Protein AF-A0A6B3ERS4-F1 (afdb_monomer_lite)

pLDDT: mean 96.49, std 2.25, range [83.0, 98.56]

Radius of gyration: 19.78 Å; chains: 1; bounding box: 41×34×57 Å

Structure (mmCIF, N/CA/C/O backbone):
data_AF-A0A6B3ERS4-F1
#
_entry.id   AF-A0A6B3ERS4-F1
#
loop_
_atom_site.group_PDB
_atom_site.id
_atom_site.type_symbol
_atom_site.label_atom_id
_atom_site.label_alt_id
_atom_site.label_comp_id
_atom_site.label_asym_id
_atom_site.label_entity_id
_atom_site.label_seq_id
_atom_site.pdbx_PDB_ins_code
_atom_site.Cartn_x
_atom_site.Cartn_y
_atom_site.Cartn_z
_atom_site.occupancy
_atom_site.B_iso_or_equiv
_atom_site.auth_seq_id
_atom_site.auth_comp_id
_atom_site.auth_asym_id
_atom_site.auth_atom_id
_atom_site.pdbx_PDB_model_num
ATOM 1 N N . ALA A 1 1 ? -1.990 20.527 -2.823 1.00 83.00 1 ALA A N 1
ATOM 2 C CA . ALA A 1 1 ? -1.383 19.917 -4.028 1.00 83.00 1 ALA A CA 1
ATOM 3 C C . ALA A 1 1 ? 0.124 20.176 -4.139 1.00 83.00 1 ALA A C 1
ATOM 5 O O . ALA A 1 1 ? 0.848 19.228 -4.397 1.00 83.00 1 ALA A O 1
ATOM 6 N N . ALA A 1 2 ? 0.611 21.405 -3.912 1.00 90.81 2 ALA A N 1
ATOM 7 C CA . ALA A 1 2 ? 2.022 21.773 -4.114 1.00 90.81 2 ALA A CA 1
ATOM 8 C C . ALA A 1 2 ? 3.052 20.818 -3.470 1.00 90.81 2 ALA A C 1
ATOM 10 O O . ALA A 1 2 ? 3.964 20.376 -4.156 1.00 90.81 2 ALA A O 1
ATOM 11 N N . ALA A 1 3 ? 2.863 20.425 -2.204 1.00 90.44 3 ALA A N 1
ATOM 12 C CA . ALA A 1 3 ? 3.769 19.487 -1.528 1.00 90.44 3 ALA A CA 1
ATOM 13 C C . ALA A 1 3 ? 3.816 18.095 -2.194 1.00 90.44 3 ALA A C 1
ATOM 15 O O . ALA A 1 3 ? 4.876 17.491 -2.306 1.00 90.44 3 ALA A O 1
ATOM 16 N N . ALA A 1 4 ? 2.678 17.594 -2.687 1.00 91.81 4 ALA A N 1
ATOM 17 C CA . ALA A 1 4 ? 2.648 16.328 -3.417 1.00 91.81 4 ALA A CA 1
ATOM 18 C C . ALA A 1 4 ? 3.381 16.449 -4.759 1.00 91.81 4 ALA A C 1
ATOM 20 O O . ALA A 1 4 ? 4.153 15.566 -5.113 1.00 91.81 4 ALA A O 1
ATOM 21 N N . LEU A 1 5 ? 3.192 17.560 -5.480 1.00 93.75 5 LEU A N 1
ATOM 22 C CA . LEU A 1 5 ? 3.885 17.795 -6.745 1.00 93.75 5 LEU A CA 1
ATOM 23 C C . LEU A 1 5 ? 5.401 17.903 -6.549 1.00 93.75 5 LEU A C 1
ATOM 25 O O . LEU A 1 5 ? 6.147 17.363 -7.356 1.00 93.75 5 LEU A O 1
ATOM 29 N N . GLU A 1 6 ? 5.862 18.546 -5.475 1.00 95.75 6 GLU A N 1
ATOM 30 C CA . GLU A 1 6 ? 7.287 18.614 -5.133 1.00 95.75 6 GLU A CA 1
ATOM 31 C C . GLU A 1 6 ? 7.885 17.210 -4.978 1.00 95.75 6 GLU A C 1
ATOM 33 O O . GLU A 1 6 ? 8.878 16.889 -5.629 1.00 95.75 6 GLU A O 1
ATOM 38 N N . VAL A 1 7 ? 7.235 16.345 -4.192 1.00 92.88 7 VAL A N 1
ATOM 39 C CA . VAL A 1 7 ? 7.710 14.973 -3.981 1.00 92.88 7 VAL A CA 1
ATOM 40 C C . VAL A 1 7 ? 7.681 14.161 -5.275 1.00 92.88 7 VAL A C 1
ATOM 42 O O . VAL A 1 7 ? 8.689 13.552 -5.635 1.00 92.88 7 VAL A O 1
ATOM 45 N N . MET A 1 8 ? 6.551 14.185 -5.987 1.00 94.69 8 MET A N 1
ATOM 46 C CA . MET A 1 8 ? 6.344 13.371 -7.186 1.00 94.69 8 MET A CA 1
ATOM 47 C C . MET A 1 8 ? 7.217 13.810 -8.366 1.00 94.69 8 MET A C 1
ATOM 49 O O . MET A 1 8 ? 7.600 12.974 -9.170 1.00 94.69 8 MET A O 1
ATOM 53 N N . SER A 1 9 ? 7.550 15.097 -8.482 1.00 93.06 9 SER A N 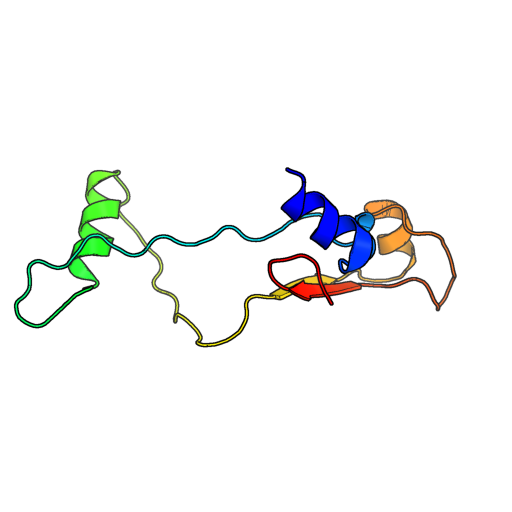1
ATOM 54 C CA . SER A 1 9 ? 8.363 15.602 -9.601 1.00 93.06 9 SER A CA 1
ATOM 55 C C . SER A 1 9 ? 9.870 15.517 -9.365 1.00 93.06 9 SER A C 1
ATOM 57 O O . SER A 1 9 ? 10.625 15.506 -10.333 1.00 93.06 9 SER A O 1
ATOM 59 N N . ARG A 1 10 ? 10.326 15.488 -8.104 1.00 95.31 10 ARG A N 1
ATOM 60 C CA . ARG A 1 10 ? 11.763 15.524 -7.779 1.00 95.31 10 ARG A CA 1
ATOM 61 C C . ARG A 1 10 ? 12.341 14.190 -7.346 1.00 95.31 10 ARG A C 1
ATOM 63 O O . ARG A 1 10 ? 13.536 13.978 -7.526 1.00 95.31 10 ARG A O 1
ATOM 70 N N . PHE A 1 11 ? 11.537 13.342 -6.709 1.00 95.44 11 PHE A N 1
ATOM 71 C CA . PHE A 1 11 ? 12.064 12.190 -5.973 1.00 95.44 11 PHE A CA 1
ATOM 72 C C . PHE A 1 11 ? 11.379 10.865 -6.295 1.00 95.44 11 PHE A C 1
ATOM 74 O O . PHE A 1 11 ? 11.900 9.823 -5.900 1.00 95.44 11 PHE A O 1
ATOM 81 N N . ALA A 1 12 ? 10.210 10.886 -6.937 1.00 95.62 12 ALA A N 1
ATOM 82 C CA . ALA A 1 12 ? 9.558 9.656 -7.357 1.00 95.62 12 ALA A CA 1
ATOM 83 C C . ALA A 1 12 ? 10.270 9.041 -8.570 1.00 95.62 12 ALA A C 1
ATOM 85 O O . ALA A 1 12 ? 10.971 9.732 -9.313 1.00 95.62 12 ALA A O 1
ATOM 86 N N . VAL A 1 13 ? 10.080 7.738 -8.764 1.00 96.19 13 VAL A N 1
ATOM 87 C CA . VAL A 1 13 ? 10.467 7.059 -10.009 1.00 96.19 13 VAL A CA 1
ATOM 88 C C . VAL A 1 13 ? 9.609 7.547 -11.186 1.00 96.19 13 VAL A C 1
ATOM 90 O O . VAL A 1 13 ? 8.702 8.364 -11.010 1.00 96.19 13 VAL A O 1
ATOM 93 N N . ASP A 1 14 ? 9.871 7.028 -12.389 1.00 95.38 14 ASP A N 1
ATOM 94 C CA . ASP A 1 14 ? 9.033 7.280 -13.566 1.00 95.38 14 ASP A CA 1
ATOM 95 C C . ASP A 1 14 ? 7.538 7.078 -13.228 1.00 95.38 14 ASP A C 1
ATOM 97 O O . ASP A 1 14 ? 7.155 5.982 -12.811 1.00 95.38 14 ASP A O 1
ATOM 101 N N . PRO A 1 15 ? 6.669 8.091 -13.412 1.00 95.12 15 PRO A N 1
ATOM 102 C CA . PRO A 1 15 ? 5.245 7.981 -13.103 1.00 95.12 15 PRO A CA 1
ATOM 103 C C . PRO A 1 15 ? 4.531 6.813 -13.799 1.00 95.12 15 PRO A C 1
ATOM 105 O O . PRO A 1 15 ? 3.553 6.297 -13.257 1.00 95.12 15 PRO A O 1
ATOM 108 N N . ARG A 1 16 ? 5.022 6.351 -14.959 1.00 95.81 16 ARG A N 1
ATOM 109 C CA . ARG A 1 16 ? 4.501 5.160 -15.660 1.00 95.81 16 ARG A CA 1
ATOM 110 C C . ARG A 1 16 ? 4.669 3.877 -14.845 1.00 95.81 16 ARG A C 1
ATOM 112 O O . ARG A 1 16 ? 3.881 2.947 -14.994 1.00 95.81 16 ARG A O 1
ATOM 119 N N . LEU A 1 17 ? 5.658 3.846 -13.953 1.00 96.00 17 LEU A N 1
ATOM 120 C CA . LEU A 1 17 ? 5.935 2.749 -13.027 1.00 96.00 17 LEU A CA 1
ATOM 121 C C . LEU A 1 17 ? 5.199 2.894 -11.681 1.00 96.00 17 LEU A C 1
ATOM 123 O O . LEU A 1 17 ? 5.302 2.003 -10.840 1.00 96.00 17 LEU A O 1
ATOM 127 N N . VAL A 1 18 ? 4.429 3.972 -11.466 1.00 96.38 18 VAL A N 1
ATOM 128 C CA . VAL A 1 18 ? 3.674 4.224 -10.221 1.00 96.38 18 VAL A CA 1
ATOM 129 C C . VAL A 1 18 ? 2.165 4.319 -10.496 1.00 96.38 18 VAL A C 1
ATOM 131 O O . VAL A 1 18 ? 1.551 5.364 -10.277 1.00 96.38 18 VAL A O 1
ATOM 134 N N . PRO A 1 19 ? 1.508 3.232 -10.948 1.00 95.56 19 PRO A N 1
ATOM 135 C CA . PRO A 1 19 ? 0.067 3.248 -11.213 1.00 95.56 19 PRO A CA 1
ATOM 136 C C . PRO A 1 19 ? -0.787 3.357 -9.936 1.00 95.56 19 PRO A C 1
ATOM 138 O O . PRO A 1 19 ? -1.990 3.599 -10.015 1.00 95.56 19 PRO A O 1
ATOM 141 N N . TYR A 1 20 ? -0.193 3.146 -8.757 1.00 97.12 20 TYR A N 1
ATOM 142 C CA . TYR A 1 20 ? -0.884 3.121 -7.471 1.00 97.12 20 TYR A CA 1
ATOM 143 C C . TYR A 1 20 ? 0.030 3.602 -6.339 1.00 97.12 20 TYR A C 1
ATOM 145 O O . TYR A 1 20 ? 1.193 3.209 -6.258 1.00 97.12 20 TYR A O 1
ATOM 153 N N . LEU A 1 21 ? -0.533 4.394 -5.423 1.00 97.56 21 LEU A N 1
ATOM 154 C CA . LEU A 1 21 ? 0.063 4.709 -4.126 1.00 97.56 21 LEU A CA 1
ATOM 155 C C . LEU A 1 21 ? -0.855 4.202 -3.009 1.00 97.56 21 LEU A C 1
ATOM 157 O O . LEU A 1 21 ? -2.070 4.401 -3.080 1.00 97.56 21 LEU A O 1
ATOM 161 N N . PRO A 1 22 ? -0.308 3.563 -1.962 1.00 97.94 22 PRO A N 1
ATOM 162 C CA . PRO A 1 22 ? -1.128 2.974 -0.922 1.00 97.94 22 PRO A CA 1
ATOM 163 C C . PRO A 1 22 ? -1.776 4.024 -0.011 1.00 97.94 22 PRO A C 1
ATOM 165 O O . PRO A 1 22 ? -1.134 5.021 0.336 1.00 97.94 22 PRO A O 1
ATOM 168 N N . PRO A 1 23 ? -3.017 3.781 0.452 1.00 97.94 23 PRO A N 1
ATOM 169 C CA . PRO A 1 23 ? -3.674 4.667 1.395 1.00 97.94 23 PRO A CA 1
ATOM 170 C C . PRO A 1 23 ? -2.998 4.600 2.768 1.00 97.94 23 PRO A C 1
ATOM 172 O O . PRO A 1 23 ? -2.261 3.664 3.100 1.00 97.94 23 PRO A O 1
ATOM 175 N N . THR A 1 24 ? -3.296 5.600 3.595 1.00 97.12 24 THR A N 1
ATOM 176 C CA . THR A 1 24 ? -3.106 5.458 5.040 1.00 97.12 24 THR A CA 1
ATOM 177 C C . THR A 1 24 ? -4.166 4.520 5.621 1.00 97.12 24 THR A C 1
ATOM 179 O O . THR A 1 24 ? -5.203 4.299 5.003 1.00 97.12 24 THR A O 1
ATOM 182 N N . MET A 1 25 ? -3.910 3.967 6.804 1.00 97.50 25 MET A N 1
ATOM 183 C CA . MET A 1 25 ? -4.838 3.080 7.505 1.00 97.50 25 MET A CA 1
ATOM 184 C C . MET A 1 25 ? -5.266 3.742 8.812 1.00 97.50 25 MET A C 1
ATOM 186 O O . MET A 1 25 ? -4.419 4.287 9.522 1.00 97.50 25 MET A O 1
ATOM 190 N N . ALA A 1 26 ? -6.567 3.728 9.096 1.00 96.06 26 ALA A N 1
ATOM 191 C CA . ALA A 1 26 ? -7.097 4.175 10.376 1.00 96.06 26 ALA A CA 1
ATOM 192 C C . ALA A 1 26 ? -6.957 3.056 11.424 1.00 96.06 26 ALA A C 1
ATOM 194 O O . ALA A 1 26 ? -7.052 1.880 11.059 1.00 96.06 26 ALA A O 1
ATOM 195 N N . PRO A 1 27 ? -6.732 3.395 12.703 1.00 96.81 27 PRO A N 1
ATOM 196 C CA . PRO A 1 27 ? -6.836 2.426 13.784 1.00 96.81 27 PRO A CA 1
ATOM 197 C C . PRO A 1 27 ? -8.303 2.052 14.040 1.00 96.81 27 PRO A C 1
ATOM 199 O O . PRO A 1 27 ? -9.231 2.685 13.532 1.00 96.81 27 PRO A O 1
ATOM 202 N N . THR A 1 28 ? -8.504 1.037 14.876 1.00 96.62 28 THR A N 1
ATOM 203 C CA . THR A 1 28 ? -9.819 0.741 15.459 1.00 96.62 28 THR A CA 1
ATOM 204 C C . THR A 1 28 ? -10.272 1.876 16.392 1.00 96.62 28 THR A C 1
ATOM 206 O O . THR A 1 28 ? -9.418 2.576 16.945 1.00 96.62 28 THR A O 1
ATOM 209 N N . PRO A 1 29 ? -11.586 2.055 16.641 1.00 96.62 29 PRO A N 1
ATOM 210 C CA . PRO A 1 29 ? -12.043 2.892 17.745 1.00 96.62 29 PRO A CA 1
ATOM 211 C C . PRO A 1 29 ? -11.401 2.485 19.079 1.00 96.62 29 PRO A C 1
ATOM 213 O O . PRO A 1 29 ? -11.094 1.306 19.295 1.00 96.62 29 PRO A O 1
ATOM 216 N N . THR A 1 30 ? -11.223 3.466 19.970 1.00 97.62 30 THR A N 1
ATOM 217 C CA . THR A 1 30 ? -10.631 3.270 21.299 1.00 97.62 30 THR A CA 1
ATOM 218 C C . THR A 1 30 ? -11.352 2.163 22.067 1.00 97.62 30 THR A C 1
ATOM 220 O O . THR A 1 30 ? -12.579 2.125 22.122 1.00 97.62 30 THR A O 1
ATOM 223 N N . SER A 1 31 ? -10.582 1.265 22.678 1.00 97.75 31 SER A N 1
ATOM 224 C CA . SER A 1 31 ? -11.102 0.156 23.478 1.00 97.75 31 SER A CA 1
ATOM 225 C C . SER A 1 31 ? -11.808 0.638 24.752 1.00 97.75 31 SER A C 1
ATOM 227 O O . SER A 1 31 ? -11.366 1.574 25.414 1.00 97.75 31 SER A O 1
ATOM 229 N N . HIS A 1 32 ? -12.877 -0.064 25.139 1.00 95.12 32 HIS A N 1
ATOM 230 C CA . HIS A 1 32 ? -13.543 0.102 26.439 1.00 95.12 32 HIS A CA 1
ATOM 231 C C . HIS A 1 32 ? -12.980 -0.821 27.531 1.00 95.12 32 HIS A C 1
ATOM 233 O O . HIS A 1 32 ? -13.379 -0.724 28.691 1.00 95.12 32 HIS A O 1
ATOM 239 N N . ARG A 1 33 ? -12.071 -1.739 27.179 1.00 96.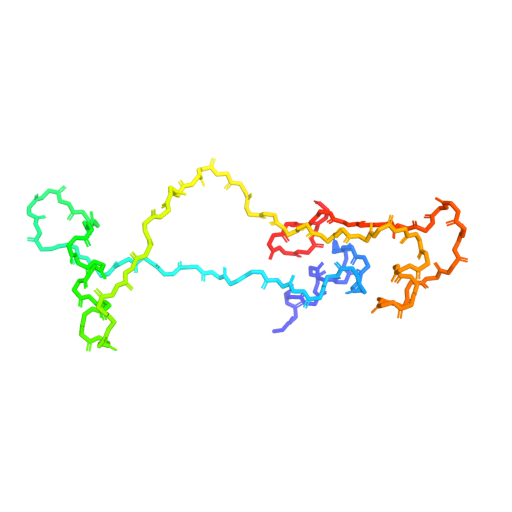62 33 ARG A N 1
ATOM 240 C CA . ARG A 1 33 ? -11.431 -2.647 28.139 1.00 96.62 33 ARG A CA 1
ATOM 241 C C . ARG A 1 33 ? -10.355 -1.907 28.919 1.00 96.62 33 ARG A C 1
ATOM 243 O O . ARG A 1 33 ? -9.473 -1.290 28.322 1.00 96.62 33 ARG A O 1
ATOM 250 N N . GLU A 1 34 ? -10.405 -2.027 30.241 1.00 97.25 34 GLU A N 1
ATOM 251 C CA . GLU A 1 34 ? -9.409 -1.436 31.132 1.00 97.25 34 GLU A CA 1
ATOM 252 C C . GLU A 1 34 ? -7.989 -1.875 30.743 1.00 97.25 34 GLU A C 1
ATOM 254 O O . GLU A 1 34 ? -7.734 -3.053 30.490 1.00 97.25 34 GLU A O 1
ATOM 259 N N . GLY A 1 35 ? -7.071 -0.909 30.662 1.00 97.56 35 GLY A N 1
ATOM 260 C CA . GLY A 1 35 ? -5.664 -1.148 30.329 1.00 97.56 35 GLY A CA 1
ATOM 261 C C . GLY A 1 35 ? -5.331 -1.243 28.835 1.00 97.56 35 GLY A C 1
ATOM 262 O O . GLY A 1 35 ? -4.158 -1.403 28.506 1.00 97.56 35 GLY A O 1
ATOM 263 N N . TYR A 1 36 ? -6.303 -1.106 27.925 1.00 97.69 36 TYR A N 1
ATOM 264 C CA . TYR A 1 36 ? -6.067 -1.194 26.478 1.00 97.69 36 TYR A CA 1
ATOM 265 C C . TYR A 1 36 ? -6.476 0.082 25.741 1.00 97.69 36 TYR A C 1
ATOM 267 O O . TYR A 1 36 ? -7.574 0.590 25.938 1.00 97.69 36 TYR A O 1
ATOM 275 N N . LEU A 1 37 ? -5.614 0.558 24.835 1.00 98.06 37 LEU A N 1
ATOM 276 C CA . LEU A 1 37 ? -5.950 1.631 23.890 1.00 98.06 37 LEU A CA 1
ATOM 277 C C . LEU A 1 37 ? -6.712 1.082 22.675 1.00 98.06 37 LEU A C 1
ATOM 279 O O . LEU A 1 37 ? -7.741 1.625 22.285 1.00 98.06 37 LEU A O 1
ATOM 283 N N . GLU A 1 38 ? -6.242 -0.037 22.126 1.00 98.19 38 GLU A N 1
ATOM 284 C CA . GLU A 1 38 ? -6.834 -0.747 20.990 1.00 98.19 38 GLU A CA 1
ATOM 285 C C . GLU A 1 38 ? -7.018 -2.223 21.364 1.00 98.19 38 GLU A C 1
ATOM 287 O O . GLU A 1 38 ? -6.158 -2.815 22.021 1.00 98.19 38 GLU A O 1
ATOM 292 N N . HIS A 1 39 ? -8.141 -2.825 20.966 1.00 97.81 39 HIS A N 1
ATOM 293 C CA . HIS A 1 39 ? -8.433 -4.236 21.219 1.00 97.81 39 HIS A CA 1
ATOM 294 C C . HIS A 1 39 ? -9.198 -4.844 20.026 1.00 97.81 39 HIS A C 1
ATOM 296 O O . HIS A 1 39 ? -10.052 -4.159 19.460 1.00 97.81 39 HIS A O 1
ATOM 302 N N . PRO A 1 40 ? -8.953 -6.115 19.639 1.00 97.44 40 PRO A N 1
ATOM 303 C CA . PRO A 1 40 ? -9.604 -6.730 18.472 1.00 97.44 40 PRO A CA 1
ATOM 304 C C . PRO A 1 40 ? -11.137 -6.718 18.514 1.00 97.44 40 PRO A C 1
ATOM 306 O O . PRO A 1 40 ? -11.788 -6.622 17.481 1.00 97.44 40 PRO A O 1
ATOM 309 N N . GLU A 1 41 ? -11.714 -6.784 19.715 1.00 96.88 41 GLU A N 1
ATOM 310 C CA . GLU A 1 41 ? -13.165 -6.731 19.931 1.00 96.88 41 GLU A CA 1
ATOM 311 C C . GLU A 1 41 ? -13.805 -5.481 19.316 1.00 96.88 4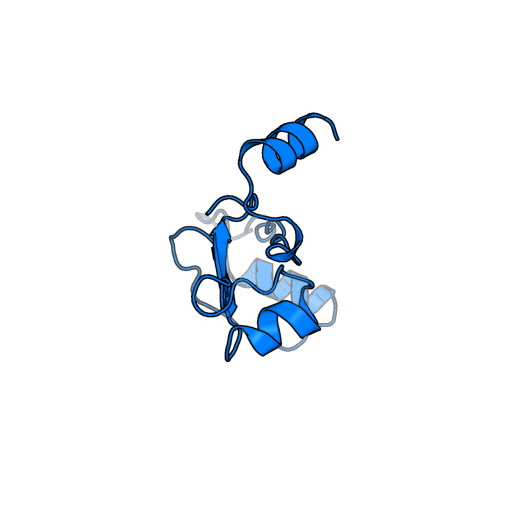1 GLU A C 1
ATOM 313 O O . GLU A 1 41 ? -14.824 -5.598 18.638 1.00 96.88 41 GLU A O 1
ATOM 318 N N . THR A 1 42 ? -13.180 -4.310 19.482 1.00 97.25 42 THR A N 1
ATOM 319 C CA . THR A 1 42 ? -13.697 -3.055 18.927 1.00 97.25 42 THR A CA 1
ATOM 320 C C . THR A 1 42 ? -13.620 -3.051 17.401 1.00 97.25 42 THR A C 1
ATOM 322 O O . THR A 1 42 ? -14.565 -2.621 16.750 1.00 97.25 42 THR A O 1
ATOM 325 N N . ALA A 1 43 ? -12.556 -3.616 16.817 1.00 97.00 43 ALA A N 1
ATOM 326 C CA . ALA A 1 43 ? -12.429 -3.731 15.365 1.00 97.00 43 ALA A CA 1
ATOM 327 C C . ALA A 1 43 ? -13.514 -4.649 14.776 1.00 97.00 43 ALA A C 1
ATOM 329 O O . ALA A 1 43 ? -14.139 -4.321 13.769 1.00 97.00 43 ALA A O 1
ATOM 330 N N . PHE A 1 44 ? -13.773 -5.793 15.418 1.00 97.94 44 PHE A N 1
ATOM 331 C CA . PHE A 1 44 ? -14.817 -6.724 14.985 1.00 97.94 44 PHE A CA 1
ATOM 332 C C . PHE A 1 44 ? -16.227 -6.159 15.162 1.00 97.94 44 PHE A C 1
ATOM 334 O O . PHE A 1 44 ? -17.101 -6.460 14.348 1.00 97.94 44 PHE A O 1
ATOM 341 N N . ALA A 1 45 ? -16.459 -5.360 16.206 1.00 97.00 45 ALA A N 1
ATOM 342 C CA . ALA A 1 45 ? -17.729 -4.674 16.412 1.00 97.00 45 ALA A CA 1
ATOM 343 C C . ALA A 1 45 ? -18.022 -3.700 15.262 1.00 97.00 45 ALA A C 1
ATOM 345 O O . ALA A 1 45 ? -19.092 -3.808 14.669 1.00 97.00 45 ALA A O 1
ATOM 346 N N . THR A 1 46 ? -17.050 -2.866 14.867 1.00 96.94 46 THR A N 1
ATOM 347 C CA . THR A 1 46 ? -17.199 -1.936 13.734 1.00 96.94 46 THR A CA 1
ATOM 348 C C . THR A 1 46 ? -17.605 -2.662 12.451 1.00 96.94 46 THR A C 1
ATOM 350 O O . THR A 1 46 ? -18.607 -2.319 11.834 1.00 96.94 46 THR A O 1
ATOM 353 N N . TYR A 1 47 ? -16.888 -3.728 12.072 1.00 97.75 47 TYR A N 1
ATOM 354 C CA . TYR A 1 47 ? -17.246 -4.500 10.876 1.00 97.75 47 TYR A CA 1
ATOM 355 C C . TYR A 1 47 ? -18.652 -5.109 10.970 1.00 97.75 47 TYR A C 1
ATOM 357 O O . TYR A 1 47 ? -19.390 -5.123 9.987 1.00 97.75 47 TYR A O 1
ATOM 365 N N . ARG A 1 48 ? -19.051 -5.596 12.150 1.00 97.88 48 ARG A N 1
ATOM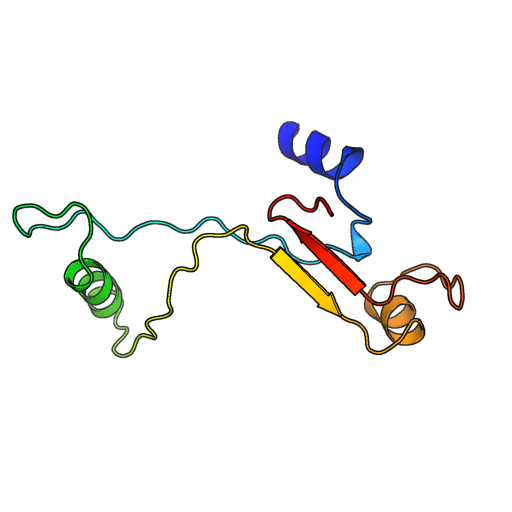 366 C CA . ARG A 1 48 ? -20.387 -6.165 12.363 1.00 97.88 48 ARG A CA 1
ATOM 367 C C . ARG A 1 48 ? -21.490 -5.115 12.226 1.00 97.88 48 ARG A C 1
ATOM 369 O O . ARG A 1 48 ? -22.533 -5.435 11.660 1.00 97.88 48 ARG A O 1
ATOM 376 N N . GLU A 1 49 ? -21.276 -3.908 12.742 1.00 97.62 49 GLU A N 1
ATOM 377 C CA . GLU A 1 49 ? -22.201 -2.773 12.600 1.00 97.62 49 GLU A CA 1
ATOM 378 C C . GLU A 1 49 ? -22.387 -2.386 11.128 1.00 97.62 49 GLU A C 1
ATOM 380 O O . GLU A 1 49 ? -23.513 -2.132 10.701 1.00 97.62 49 GLU A O 1
ATOM 385 N N . ASP A 1 50 ? -21.320 -2.488 10.331 1.00 97.62 50 ASP A N 1
ATOM 386 C CA . ASP A 1 50 ? -21.345 -2.305 8.874 1.00 97.62 50 ASP A CA 1
ATOM 387 C C . ASP A 1 50 ? -21.935 -3.513 8.107 1.00 97.62 50 ASP A C 1
ATOM 389 O O . ASP A 1 50 ? -21.949 -3.540 6.874 1.00 97.62 50 ASP A O 1
ATOM 393 N N . GLY A 1 51 ? -22.439 -4.535 8.809 1.00 98.38 51 GLY A N 1
ATOM 394 C CA . GLY A 1 51 ? -23.057 -5.725 8.213 1.00 98.38 51 GLY A CA 1
ATOM 395 C C . GLY A 1 51 ? -22.066 -6.774 7.693 1.00 98.38 51 GLY A C 1
ATOM 396 O O . GLY A 1 51 ? -22.463 -7.694 6.974 1.00 98.38 51 GLY A O 1
ATOM 397 N N . ILE A 1 52 ? -20.784 -6.678 8.054 1.00 98.44 52 ILE A N 1
ATOM 398 C CA . ILE A 1 52 ? -19.721 -7.584 7.606 1.00 98.44 52 ILE A CA 1
ATOM 399 C C . ILE A 1 52 ? -19.545 -8.716 8.628 1.00 98.44 52 ILE A C 1
ATOM 401 O O . ILE A 1 52 ? -19.090 -8.520 9.754 1.00 98.44 52 ILE A O 1
ATOM 405 N N . ALA A 1 53 ? -19.916 -9.935 8.226 1.00 97.62 53 ALA A N 1
ATOM 406 C CA . ALA A 1 53 ? -19.941 -11.106 9.111 1.00 97.62 53 ALA A CA 1
ATOM 407 C C . ALA A 1 53 ? -18.615 -11.885 9.180 1.00 97.62 53 ALA A C 1
ATOM 409 O O . ALA A 1 53 ? -18.421 -12.685 10.096 1.00 97.62 53 ALA A O 1
ATOM 410 N N . GLN A 1 54 ? -17.725 -11.691 8.206 1.00 98.31 54 GLN A N 1
ATOM 411 C CA . GLN A 1 54 ? -16.461 -12.413 8.087 1.00 98.31 54 GLN A CA 1
ATOM 412 C C . GLN A 1 54 ? -15.330 -11.429 7.808 1.00 98.31 54 GLN A C 1
ATOM 414 O O . GLN A 1 54 ? -15.442 -10.580 6.928 1.00 98.31 54 GLN A O 1
ATOM 419 N N . VAL A 1 55 ? -14.240 -11.567 8.558 1.00 98.12 55 VAL A N 1
ATOM 420 C CA . VAL A 1 55 ? -13.034 -10.744 8.436 1.00 98.12 55 VAL A CA 1
ATOM 421 C C . VAL A 1 55 ? -11.806 -11.641 8.363 1.00 98.12 55 VAL A C 1
ATOM 423 O O . VAL A 1 55 ? -11.824 -12.771 8.854 1.00 98.12 55 VAL A O 1
ATOM 426 N N . VAL A 1 56 ? -10.734 -11.126 7.766 1.00 98.44 56 VAL A N 1
ATOM 427 C CA . VAL A 1 56 ? -9.422 -11.776 7.744 1.00 98.44 56 VAL A CA 1
ATOM 428 C C . VAL A 1 56 ? -8.494 -11.002 8.671 1.00 98.44 56 VAL A C 1
ATOM 430 O O . VAL A 1 56 ? -8.352 -9.788 8.542 1.00 98.44 56 VAL A O 1
ATOM 433 N N . CYS A 1 57 ? -7.874 -11.709 9.613 1.00 98.44 57 CYS A N 1
ATOM 434 C CA . CYS A 1 57 ? -6.857 -11.148 10.492 1.00 98.44 57 CYS A CA 1
ATOM 435 C C . CYS A 1 57 ? -5.478 -11.475 9.925 1.00 98.44 57 CYS A C 1
ATOM 437 O O . CYS A 1 57 ? -5.072 -12.636 9.916 1.00 98.44 57 CYS A O 1
ATOM 439 N N . GLU A 1 58 ? -4.763 -10.451 9.480 1.00 98.50 58 GLU A N 1
ATOM 440 C CA . GLU A 1 58 ? -3.387 -10.565 9.006 1.00 98.50 58 GLU A CA 1
ATOM 441 C C . GLU A 1 58 ? -2.431 -9.962 10.039 1.00 98.50 58 GLU A C 1
ATOM 443 O O . GLU A 1 58 ? -2.781 -9.027 10.766 1.00 98.50 58 GLU A O 1
ATOM 448 N N . GLU A 1 59 ? -1.210 -10.489 10.118 1.00 98.56 59 GLU A N 1
ATOM 449 C CA . GLU A 1 59 ? -0.186 -9.902 10.973 1.00 98.56 59 GLU A CA 1
ATOM 450 C C . GLU A 1 59 ? 0.185 -8.507 10.457 1.00 98.56 59 GLU A C 1
ATOM 452 O O . GLU A 1 59 ? 0.560 -8.318 9.297 1.00 98.56 59 GLU A O 1
ATOM 457 N N . LYS A 1 60 ? 0.147 -7.509 11.343 1.00 98.12 60 LYS A N 1
ATOM 458 C CA . LYS A 1 60 ? 0.697 -6.191 11.037 1.00 98.12 60 LYS A CA 1
ATOM 459 C C . LYS A 1 60 ? 2.223 -6.245 11.117 1.00 98.12 60 LYS A C 1
ATOM 461 O O . LYS A 1 60 ? 2.813 -5.859 12.128 1.00 98.12 60 LYS A O 1
ATOM 466 N N . HIS A 1 61 ? 2.861 -6.669 10.031 1.00 98.25 61 HIS A N 1
ATOM 467 C CA . HIS A 1 61 ? 4.317 -6.671 9.934 1.00 98.25 61 HIS A CA 1
ATOM 468 C C . HIS A 1 61 ? 4.888 -5.264 10.172 1.00 98.25 61 HIS A C 1
ATOM 470 O O . HIS A 1 61 ? 4.496 -4.279 9.535 1.00 98.25 61 HIS A O 1
ATOM 476 N N . MET A 1 62 ? 5.830 -5.163 11.108 1.00 98.19 62 MET A N 1
ATOM 477 C CA . MET A 1 62 ? 6.497 -3.907 11.449 1.00 98.19 62 MET A CA 1
ATOM 478 C C . MET A 1 62 ? 7.646 -3.627 10.480 1.00 98.19 62 MET A C 1
ATOM 480 O O . MET A 1 62 ? 8.804 -3.923 10.753 1.00 98.19 62 MET A O 1
ATOM 484 N N . GLY A 1 63 ? 7.305 -3.033 9.340 1.00 97.25 63 GLY A N 1
ATOM 485 C CA . GLY A 1 63 ? 8.258 -2.610 8.319 1.00 97.25 63 GLY A CA 1
ATOM 486 C C . GLY A 1 63 ? 7.788 -1.374 7.557 1.00 97.25 63 GLY A C 1
ATOM 487 O O . GLY A 1 63 ? 6.936 -0.614 8.020 1.00 97.25 63 GLY A O 1
ATOM 488 N N . SER A 1 64 ? 8.345 -1.186 6.363 1.00 97.88 64 SER A N 1
ATOM 489 C CA . SER A 1 64 ? 7.908 -0.149 5.424 1.00 97.88 64 SER A CA 1
ATOM 490 C C . SER A 1 64 ? 7.009 -0.758 4.353 1.00 97.88 64 SER A C 1
ATOM 492 O O . SER A 1 64 ? 7.317 -1.818 3.815 1.00 97.88 64 SER A O 1
ATOM 494 N N . ARG A 1 65 ? 5.903 -0.085 4.014 1.00 98.06 65 ARG A N 1
ATOM 495 C CA . ARG A 1 65 ? 5.044 -0.526 2.908 1.00 98.06 65 ARG A CA 1
ATOM 496 C C . ARG A 1 65 ? 5.744 -0.275 1.575 1.00 98.06 65 ARG A C 1
ATOM 498 O O . ARG A 1 65 ? 6.113 0.866 1.293 1.00 98.06 65 ARG A O 1
ATOM 505 N N . ALA A 1 66 ? 5.840 -1.322 0.764 1.00 98.12 66 ALA A N 1
ATOM 506 C CA . ALA A 1 66 ? 6.337 -1.265 -0.602 1.00 98.12 66 ALA A CA 1
ATOM 507 C C . ALA A 1 66 ? 5.259 -1.732 -1.590 1.00 98.12 66 ALA A C 1
ATOM 509 O O . ALA A 1 66 ? 4.440 -2.596 -1.267 1.00 98.12 66 ALA A O 1
ATOM 510 N N . VAL A 1 67 ? 5.251 -1.146 -2.783 1.00 98.38 67 VAL A N 1
ATOM 511 C CA . VAL A 1 67 ? 4.470 -1.602 -3.937 1.00 98.38 67 VAL A CA 1
ATOM 512 C C . VAL A 1 67 ? 5.454 -2.191 -4.939 1.00 98.38 67 VAL A C 1
ATOM 514 O O . VAL A 1 67 ? 6.369 -1.496 -5.372 1.00 98.38 67 VAL A O 1
ATOM 517 N N . ALA A 1 68 ? 5.276 -3.468 -5.277 1.00 98.25 68 ALA A N 1
ATOM 518 C CA . ALA A 1 68 ? 6.078 -4.162 -6.277 1.00 98.25 68 ALA A CA 1
ATOM 519 C C . ALA A 1 68 ? 5.286 -4.273 -7.584 1.00 98.25 68 ALA A C 1
ATOM 521 O O . ALA A 1 68 ? 4.239 -4.921 -7.627 1.00 98.25 68 ALA A O 1
ATOM 522 N N . LEU A 1 69 ? 5.789 -3.647 -8.644 1.00 97.88 69 LEU A N 1
ATOM 523 C CA . LEU A 1 69 ? 5.331 -3.865 -10.012 1.00 97.88 69 LEU A CA 1
ATOM 524 C C . LEU A 1 69 ? 6.308 -4.833 -10.669 1.00 97.88 69 LEU A C 1
ATOM 526 O O . LEU A 1 69 ? 7.509 -4.577 -10.678 1.00 97.88 69 LEU A O 1
ATOM 530 N N . VAL A 1 70 ? 5.796 -5.936 -11.212 1.00 98.00 70 VAL A N 1
ATOM 531 C CA . VAL A 1 70 ? 6.608 -6.968 -11.866 1.00 98.00 70 VAL A CA 1
ATOM 532 C C . VAL A 1 70 ? 6.004 -7.275 -13.230 1.00 98.00 70 VAL A C 1
ATOM 534 O O . VAL A 1 70 ? 4.860 -7.720 -13.328 1.00 98.00 70 VAL A O 1
ATOM 537 N N . CYS A 1 71 ? 6.781 -7.038 -14.278 1.00 97.62 71 CYS A N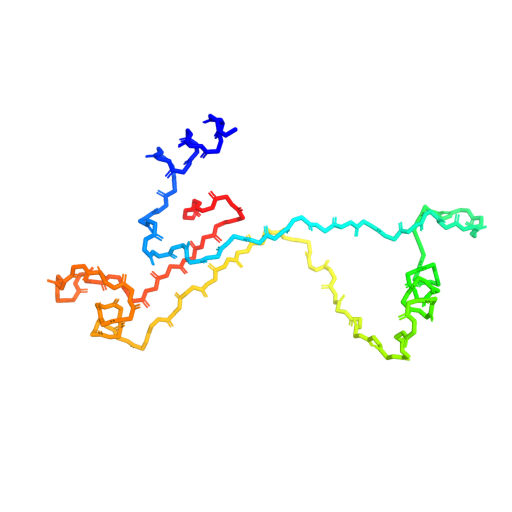 1
ATOM 538 C CA . CYS A 1 71 ? 6.505 -7.466 -15.640 1.00 97.62 71 CYS A CA 1
ATOM 539 C C . CYS A 1 71 ? 7.232 -8.786 -15.907 1.00 97.62 71 CYS A C 1
ATOM 541 O O . CYS A 1 71 ? 8.303 -9.048 -15.360 1.00 97.62 71 CYS A O 1
ATOM 543 N N . ARG A 1 72 ? 6.658 -9.621 -16.776 1.00 97.38 72 ARG A N 1
ATOM 544 C CA . ARG A 1 72 ? 7.313 -10.860 -17.218 1.00 97.38 72 ARG A CA 1
ATOM 545 C C . ARG A 1 72 ? 8.628 -10.568 -17.947 1.00 97.38 72 ARG A C 1
ATOM 547 O O . ARG A 1 72 ? 9.599 -11.292 -17.765 1.00 97.38 72 ARG A O 1
ATOM 554 N N . ASP A 1 73 ? 8.615 -9.532 -18.777 1.00 96.25 73 ASP A N 1
ATOM 555 C CA . ASP A 1 73 ? 9.693 -9.125 -19.671 1.00 96.25 73 ASP A CA 1
ATOM 556 C C . ASP A 1 73 ? 9.559 -7.633 -20.036 1.00 96.25 73 ASP A C 1
ATOM 558 O O . ASP A 1 73 ? 8.598 -6.957 -19.647 1.00 96.25 73 ASP A O 1
ATOM 562 N N . ALA A 1 74 ? 10.546 -7.118 -20.774 1.00 96.88 74 ALA A N 1
ATOM 563 C CA . ALA A 1 74 ? 10.588 -5.737 -21.249 1.00 96.88 74 ALA A CA 1
ATOM 564 C C . ALA A 1 74 ? 9.416 -5.404 -22.186 1.00 96.88 74 ALA A C 1
ATOM 566 O O . ALA A 1 74 ? 8.812 -4.340 -22.057 1.00 96.88 74 ALA A O 1
ATOM 567 N N . ALA A 1 75 ? 9.038 -6.335 -23.069 1.00 97.06 75 ALA A N 1
ATOM 568 C CA . ALA A 1 75 ? 7.928 -6.150 -24.004 1.00 97.06 75 ALA A CA 1
ATOM 569 C C . ALA A 1 75 ? 6.609 -5.874 -23.265 1.00 97.06 75 ALA A C 1
ATOM 571 O O . ALA A 1 75 ? 5.887 -4.940 -23.612 1.00 97.06 75 ALA A O 1
ATOM 572 N N . THR A 1 76 ? 6.347 -6.606 -22.177 1.00 97.50 76 THR A N 1
ATOM 573 C CA . THR A 1 76 ? 5.191 -6.372 -21.301 1.00 97.50 76 THR A CA 1
ATOM 574 C C . THR A 1 76 ? 5.218 -4.965 -20.697 1.00 97.50 76 THR A C 1
ATOM 576 O O . THR A 1 76 ? 4.179 -4.310 -20.601 1.00 97.50 76 THR A O 1
ATOM 579 N N . ALA A 1 77 ? 6.389 -4.479 -20.277 1.00 97.00 77 ALA A N 1
ATOM 580 C CA . ALA A 1 77 ? 6.526 -3.154 -19.677 1.00 97.00 77 ALA A CA 1
ATOM 581 C C . ALA A 1 77 ? 6.264 -2.028 -20.696 1.00 97.00 77 ALA A C 1
ATOM 583 O O . ALA A 1 77 ? 5.556 -1.064 -20.388 1.00 97.00 77 ALA A O 1
ATOM 584 N N . VAL A 1 78 ? 6.762 -2.187 -21.925 1.00 97.50 78 VAL A N 1
ATOM 585 C CA . VAL A 1 78 ? 6.512 -1.273 -23.050 1.00 97.50 78 VAL A CA 1
ATOM 586 C C . VAL A 1 78 ? 5.029 -1.267 -23.420 1.00 97.50 78 VAL A C 1
ATOM 588 O O . VAL A 1 78 ? 4.400 -0.211 -23.403 1.00 97.50 78 VAL A O 1
ATOM 591 N N . GLU A 1 79 ? 4.440 -2.436 -23.683 1.00 97.69 79 GLU A N 1
ATOM 592 C CA . GLU A 1 79 ? 3.047 -2.553 -24.128 1.00 97.69 79 GLU A CA 1
ATOM 593 C C . GLU A 1 79 ? 2.061 -2.050 -23.064 1.00 97.69 79 GLU A C 1
ATOM 595 O O . GLU A 1 79 ? 1.117 -1.319 -23.372 1.00 97.69 79 GLU A O 1
ATOM 600 N N . ARG A 1 80 ? 2.269 -2.424 -21.794 1.00 97.00 80 ARG A N 1
ATOM 601 C CA . ARG A 1 80 ? 1.262 -2.215 -20.746 1.00 97.00 80 ARG A CA 1
ATOM 602 C C . ARG A 1 80 ? 1.388 -0.891 -20.004 1.00 97.00 80 ARG A C 1
ATOM 604 O O . ARG A 1 80 ? 0.363 -0.381 -19.534 1.00 97.00 80 ARG A O 1
ATOM 611 N N . PHE A 1 81 ? 2.609 -0.376 -19.868 1.00 96.44 81 PHE A N 1
ATOM 612 C CA . PHE A 1 81 ? 2.921 0.836 -19.103 1.00 96.44 81 PHE A CA 1
ATOM 613 C C . PHE A 1 81 ? 3.514 1.955 -19.968 1.00 96.44 81 PHE A C 1
ATOM 615 O O . PHE A 1 81 ? 3.723 3.061 -19.471 1.00 96.44 81 PHE A O 1
ATOM 622 N N . GLY A 1 82 ? 3.741 1.714 -21.264 1.00 96.12 82 GLY A N 1
ATOM 623 C CA . GLY A 1 82 ? 4.219 2.735 -22.195 1.00 96.12 82 GLY A CA 1
ATOM 624 C C . GLY A 1 82 ? 5.649 3.183 -21.909 1.00 96.12 82 GLY A C 1
ATOM 625 O O . GLY A 1 82 ? 5.971 4.356 -22.119 1.00 96.12 82 GLY A O 1
ATOM 626 N N . LEU A 1 83 ? 6.489 2.295 -21.365 1.00 96.44 83 LEU A N 1
ATOM 627 C CA . LEU A 1 83 ? 7.922 2.561 -21.229 1.00 96.44 83 LEU A CA 1
ATOM 628 C C . LEU A 1 83 ? 8.578 2.676 -22.608 1.00 96.44 83 LEU A C 1
ATOM 630 O O . LEU A 1 83 ? 8.062 2.160 -23.598 1.00 96.44 83 LEU A O 1
ATOM 634 N N . ALA A 1 84 ? 9.711 3.375 -22.665 1.00 94.81 84 ALA A N 1
ATOM 635 C CA . ALA A 1 84 ? 10.539 3.350 -23.862 1.00 94.81 84 ALA A CA 1
ATOM 636 C C . ALA A 1 84 ? 11.119 1.942 -24.042 1.00 94.81 84 ALA A C 1
ATOM 638 O O . ALA A 1 84 ? 11.510 1.310 -23.062 1.00 94.81 84 ALA A O 1
ATOM 639 N N . ASP A 1 85 ? 11.156 1.466 -25.285 1.00 95.31 85 ASP A N 1
ATOM 640 C CA . ASP A 1 85 ? 11.855 0.231 -25.620 1.00 95.31 85 ASP A CA 1
ATOM 641 C C . ASP A 1 85 ? 13.356 0.522 -25.698 1.00 95.31 85 ASP A C 1
ATOM 643 O O . ASP A 1 85 ? 13.858 1.083 -26.675 1.00 95.31 85 ASP A O 1
ATOM 647 N N . GLU A 1 86 ? 14.054 0.187 -24.620 1.00 94.75 86 GLU A N 1
ATOM 648 C CA . GLU A 1 86 ? 15.506 0.294 -24.491 1.00 94.75 86 GLU A CA 1
ATOM 649 C C . GLU A 1 86 ? 16.165 -1.097 -24.556 1.00 94.75 86 GLU A C 1
ATOM 651 O O . GLU A 1 86 ? 17.288 -1.294 -24.082 1.00 94.75 86 GLU A O 1
ATOM 656 N N . GLY A 1 87 ? 15.463 -2.095 -25.113 1.00 91.81 87 GLY A N 1
ATOM 657 C CA . GLY A 1 87 ? 15.905 -3.486 -25.121 1.00 91.81 87 GLY A CA 1
ATOM 658 C C . GLY A 1 87 ? 16.125 -4.007 -23.700 1.00 91.81 87 GLY A C 1
ATOM 659 O O . GLY A 1 87 ? 15.270 -3.826 -22.830 1.00 91.81 87 GLY A O 1
ATOM 660 N N . ASP A 1 88 ? 17.293 -4.605 -23.448 1.00 89.75 88 ASP A N 1
ATOM 661 C CA . ASP A 1 88 ? 17.668 -5.180 -22.145 1.00 89.75 88 ASP A CA 1
ATOM 662 C C . ASP A 1 88 ? 17.749 -4.148 -21.005 1.00 89.75 88 ASP A C 1
ATOM 664 O O . ASP A 1 88 ? 17.702 -4.522 -19.833 1.00 89.75 88 ASP A O 1
ATOM 668 N N . ALA A 1 89 ? 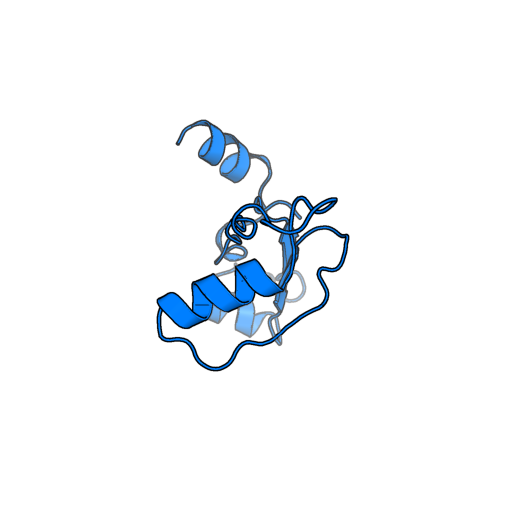17.866 -2.854 -21.323 1.00 93.69 89 ALA A N 1
ATOM 669 C CA . ALA A 1 89 ? 17.871 -1.787 -20.323 1.00 93.69 89 ALA A CA 1
ATOM 670 C C . ALA A 1 89 ? 16.457 -1.381 -19.867 1.00 93.69 89 ALA A C 1
ATOM 672 O O . ALA A 1 89 ? 16.317 -0.687 -18.858 1.00 93.69 89 ALA A O 1
ATOM 673 N N . THR A 1 90 ? 15.409 -1.833 -20.565 1.00 96.06 90 THR A N 1
ATOM 674 C CA . THR A 1 90 ? 14.017 -1.529 -20.214 1.00 96.06 90 THR A CA 1
ATOM 675 C C . THR A 1 90 ? 13.684 -2.103 -18.833 1.00 96.06 90 THR A C 1
ATOM 677 O O . THR A 1 90 ? 13.769 -3.321 -18.640 1.00 96.06 90 THR A O 1
ATOM 680 N N . PRO A 1 91 ? 13.237 -1.282 -17.865 1.00 95.69 91 PRO A N 1
ATOM 681 C CA . PRO A 1 91 ? 12.835 -1.782 -16.559 1.00 95.69 91 PRO A CA 1
ATOM 682 C C . PRO A 1 91 ? 11.691 -2.797 -16.669 1.00 95.69 91 PRO A C 1
ATOM 684 O O . PRO A 1 91 ? 10.617 -2.495 -17.186 1.00 95.69 91 PRO A O 1
ATOM 687 N N . THR A 1 92 ? 11.889 -3.993 -16.119 1.00 96.62 92 THR A N 1
ATOM 688 C CA . THR A 1 92 ? 10.856 -5.042 -16.038 1.00 96.62 92 THR A CA 1
ATOM 689 C C . THR A 1 92 ? 10.075 -4.999 -14.727 1.00 96.62 92 THR A C 1
ATOM 691 O O . THR A 1 92 ? 9.290 -5.892 -14.424 1.00 96.62 92 THR A O 1
ATOM 694 N N . GLY A 1 93 ? 10.264 -3.959 -13.924 1.00 96.00 93 GLY A N 1
ATOM 695 C CA . GLY A 1 93 ? 9.566 -3.799 -12.665 1.00 96.00 93 GLY A CA 1
ATOM 696 C C . GLY A 1 93 ? 10.086 -2.625 -11.858 1.00 96.00 93 GLY A C 1
ATOM 697 O O . GLY A 1 93 ? 11.053 -1.960 -12.227 1.00 96.00 93 GLY A O 1
ATOM 698 N N . THR A 1 94 ? 9.431 -2.375 -10.733 1.00 97.31 94 THR A N 1
ATOM 699 C CA . THR A 1 94 ? 9.892 -1.414 -9.737 1.00 97.31 94 THR A CA 1
ATOM 700 C C . THR A 1 94 ? 9.443 -1.846 -8.348 1.00 97.31 94 THR A C 1
ATOM 702 O O . THR A 1 94 ? 8.418 -2.516 -8.192 1.00 97.31 94 THR A O 1
ATOM 705 N N . LEU A 1 95 ? 10.204 -1.445 -7.338 1.00 98.12 95 LEU A N 1
ATOM 706 C CA . LEU A 1 95 ? 9.778 -1.468 -5.950 1.00 98.12 95 LEU A CA 1
ATOM 707 C C . LEU A 1 95 ? 9.717 -0.013 -5.504 1.00 98.12 95 LEU A C 1
ATOM 709 O O . LEU A 1 95 ? 10.708 0.694 -5.637 1.00 98.12 95 LEU A O 1
ATOM 713 N N . VAL A 1 96 ? 8.557 0.440 -5.031 1.00 97.94 96 VAL A N 1
ATOM 714 C CA . VAL A 1 96 ? 8.394 1.828 -4.587 1.00 97.94 96 VAL A CA 1
ATOM 715 C C . VAL A 1 96 ? 7.800 1.915 -3.194 1.00 97.94 96 VAL A C 1
ATOM 717 O O . VAL A 1 96 ? 6.931 1.137 -2.795 1.00 97.94 96 VAL A O 1
ATOM 720 N N . THR A 1 97 ? 8.251 2.915 -2.450 1.00 98.31 97 THR A N 1
ATOM 721 C CA . THR A 1 97 ? 7.699 3.297 -1.151 1.00 98.31 97 THR A CA 1
ATOM 722 C C . THR A 1 97 ? 6.290 3.886 -1.288 1.00 98.31 97 THR A C 1
ATOM 724 O O . THR A 1 97 ? 5.826 4.246 -2.372 1.00 98.31 97 THR A O 1
ATOM 727 N N . ARG A 1 98 ? 5.610 4.099 -0.153 1.00 97.75 98 ARG A N 1
ATOM 728 C CA . ARG A 1 98 ? 4.282 4.744 -0.108 1.00 97.75 98 ARG A CA 1
ATOM 729 C C . ARG A 1 98 ? 4.211 6.171 -0.682 1.00 97.75 98 ARG A C 1
ATOM 731 O O . ARG A 1 98 ? 3.115 6.713 -0.773 1.00 97.75 98 ARG A O 1
ATOM 738 N N . THR A 1 99 ? 5.346 6.793 -1.005 1.00 96.94 99 THR A N 1
ATOM 739 C CA . THR A 1 99 ? 5.439 8.131 -1.618 1.00 96.94 99 THR A CA 1
ATOM 740 C C . THR A 1 99 ? 6.009 8.101 -3.041 1.00 96.94 99 THR A C 1
ATOM 742 O O . THR A 1 99 ? 6.352 9.153 -3.572 1.00 96.94 99 THR A O 1
ATOM 745 N N . GLY A 1 100 ? 6.118 6.920 -3.662 1.00 97.00 100 GLY A N 1
ATOM 746 C CA . GLY A 1 100 ? 6.566 6.761 -5.052 1.00 97.00 100 GLY A CA 1
ATOM 747 C C . GLY A 1 100 ? 8.083 6.813 -5.254 1.00 97.00 100 GLY A C 1
ATOM 748 O O . GLY A 1 100 ? 8.543 6.771 -6.390 1.00 97.00 100 GLY A O 1
ATOM 749 N N . ARG A 1 101 ? 8.865 6.909 -4.173 1.00 96.94 101 ARG A N 1
ATOM 750 C CA . ARG A 1 101 ? 10.337 6.826 -4.214 1.00 96.94 101 ARG A CA 1
ATOM 751 C C . ARG A 1 101 ? 10.793 5.369 -4.391 1.00 96.94 101 ARG A C 1
ATOM 753 O O . ARG A 1 101 ? 10.051 4.516 -3.895 1.00 96.94 101 ARG A O 1
ATOM 760 N N . PRO A 1 102 ? 11.960 5.108 -5.016 1.00 93.44 102 PRO A N 1
ATOM 761 C CA . PRO A 1 102 ? 12.547 3.766 -5.071 1.00 93.44 102 PRO A CA 1
ATOM 762 C C . PRO A 1 102 ? 12.756 3.161 -3.676 1.00 93.44 102 PRO A C 1
ATOM 764 O O . PRO A 1 102 ? 12.955 3.947 -2.716 1.00 93.44 102 PRO A O 1
#

Sequence (102 aa):
AAAALEVMSRFAVDPRLVPYLPPTMAPTPTSHREGYLEHPETAFATYREDGIAQVVCEEKHMGSRAVALVCRDAATAVERFGLADEGDATPTGTLVTRTGRP

Foldseek 3Di:
DVVLCVLCVPAADDVLQDPDADDDDDAFCQDPDPPGRHDVVRVVVVCVVVVHPDDDDDDPDPDFDKDKFAAPDLVRSCVPSVFDCPDPPRDRIDIAGNSRGD

Secondary structure (DSSP, 8-state):
-HHHHHHHHHTS--GGG-S--PPP-PPPPPP-STT-SS-HHHHHHHHHHTT----------SS--EEEEE-SSHHHHHHHH-----GGGS--EEEEETTS--